Protein AF-A0A6G4LNZ1-F1 (afdb_monomer_lite)

InterPro domains:
  IPR040816 STY4199-like HEPN domain [PF18729] (1-51)

Sequence (51 aa):
MMISSSHHTREQFEHCLAAIRQASVEILLLLNVHVSEGKDPRWLLEQLDSA

Structure (mmCIF, N/CA/C/O backbone):
data_AF-A0A6G4LNZ1-F1
#
_entry.id   AF-A0A6G4LNZ1-F1
#
loop_
_atom_site.group_PDB
_atom_site.id
_atom_site.type_symbol
_atom_site.label_atom_id
_atom_site.label_alt_id
_atom_site.label_comp_id
_atom_site.label_asym_id
_atom_site.label_entity_id
_atom_site.label_seq_id
_atom_site.pdbx_PDB_ins_code
_atom_site.Cartn_x
_atom_site.Cartn_y
_atom_site.Cartn_z
_atom_site.occupancy
_atom_site.B_iso_or_equiv
_atom_site.auth_seq_id
_atom_site.auth_comp_id
_atom_site.auth_asym_id
_atom_site.auth_atom_id
_atom_site.pdbx_PDB_model_num
ATOM 1 N N . MET A 1 1 ? 23.003 6.417 -25.409 1.00 47.50 1 MET A N 1
ATOM 2 C CA . MET A 1 1 ? 21.668 6.974 -25.089 1.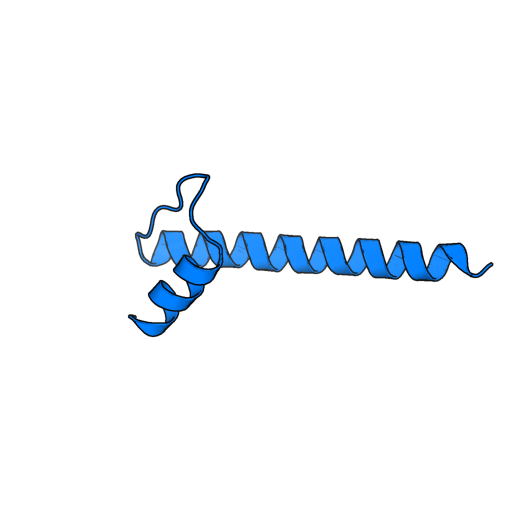00 47.50 1 MET A CA 1
ATOM 3 C C . MET A 1 1 ? 20.757 6.009 -24.300 1.00 47.50 1 MET A C 1
ATOM 5 O O . MET A 1 1 ? 19.592 6.321 -24.127 1.00 47.50 1 MET A O 1
ATOM 9 N N . MET A 1 2 ? 21.247 4.869 -23.772 1.00 52.56 2 MET A N 1
ATOM 10 C CA . MET A 1 2 ? 20.396 3.875 -23.075 1.00 52.56 2 MET A CA 1
ATOM 11 C C . MET A 1 2 ? 20.183 4.133 -21.571 1.00 52.56 2 MET A C 1
ATOM 13 O O . MET A 1 2 ? 19.182 3.688 -21.020 1.00 52.56 2 MET A O 1
ATOM 17 N N . ILE A 1 3 ? 21.070 4.889 -20.915 1.00 56.22 3 ILE A N 1
ATOM 18 C CA . ILE A 1 3 ? 21.011 5.142 -19.460 1.00 56.22 3 ILE A CA 1
ATOM 19 C C . ILE A 1 3 ? 19.781 5.985 -19.072 1.00 56.22 3 ILE A C 1
ATOM 21 O O . ILE A 1 3 ? 19.216 5.811 -17.998 1.00 56.22 3 ILE A O 1
ATOM 25 N N . SER A 1 4 ? 19.312 6.859 -19.966 1.00 60.66 4 SER A N 1
ATOM 26 C CA . SER A 1 4 ? 18.158 7.728 -19.703 1.00 60.66 4 SER A CA 1
ATOM 27 C C . SER A 1 4 ? 16.844 6.954 -19.567 1.00 60.66 4 SER A C 1
ATOM 29 O O . SER A 1 4 ? 15.983 7.354 -18.792 1.00 60.66 4 SER A O 1
ATOM 31 N N . SER A 1 5 ? 16.699 5.832 -20.281 1.00 62.47 5 SER A N 1
ATOM 32 C CA . SER A 1 5 ? 15.475 5.019 -20.235 1.00 62.47 5 SER A CA 1
ATOM 33 C C . SER A 1 5 ? 15.325 4.267 -18.911 1.00 62.47 5 SER A C 1
ATOM 35 O O . SER A 1 5 ? 14.265 4.318 -18.297 1.00 62.47 5 SER A O 1
ATOM 37 N N . SER A 1 6 ? 16.401 3.649 -18.412 1.00 75.69 6 SER A N 1
ATOM 38 C CA . SER A 1 6 ? 16.386 2.932 -17.134 1.00 75.69 6 SER A CA 1
ATOM 39 C C . SER A 1 6 ? 16.243 3.874 -15.939 1.00 75.69 6 SER A C 1
ATOM 41 O O . SER A 1 6 ? 15.567 3.525 -14.972 1.00 75.69 6 SER A O 1
ATOM 43 N N . HIS A 1 7 ? 16.824 5.077 -16.010 1.00 79.62 7 HIS A N 1
ATOM 44 C CA . HIS A 1 7 ? 16.639 6.100 -14.980 1.00 79.62 7 HIS A CA 1
ATOM 45 C C . HIS A 1 7 ? 15.180 6.562 -14.909 1.00 79.62 7 HIS A C 1
ATO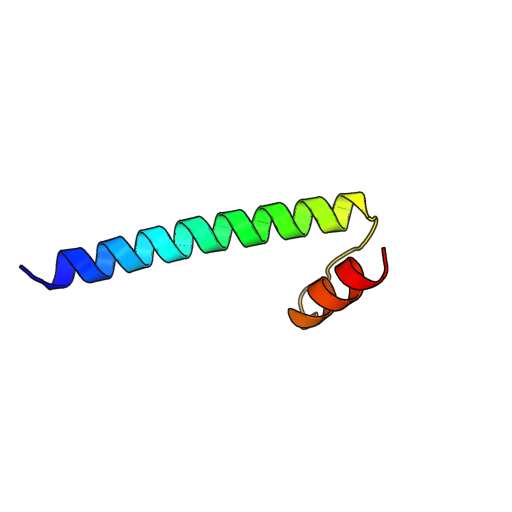M 47 O O . HIS A 1 7 ? 14.600 6.599 -13.828 1.00 79.62 7 HIS A O 1
ATOM 53 N N . HIS A 1 8 ? 14.566 6.816 -16.067 1.00 86.12 8 HIS A N 1
ATOM 54 C CA . HIS A 1 8 ? 13.166 7.214 -16.152 1.00 86.12 8 HIS A CA 1
ATOM 55 C C . HIS A 1 8 ? 12.212 6.124 -15.642 1.00 86.12 8 HIS A C 1
ATOM 57 O O . HIS A 1 8 ? 11.322 6.410 -14.847 1.00 86.12 8 HIS A O 1
ATOM 63 N N . THR A 1 9 ? 12.428 4.859 -16.022 1.00 90.38 9 THR A N 1
ATOM 64 C CA . THR A 1 9 ? 11.642 3.737 -15.483 1.00 90.38 9 THR A CA 1
ATOM 65 C C . THR A 1 9 ? 11.795 3.621 -13.968 1.00 90.38 9 THR A C 1
ATOM 67 O O . THR A 1 9 ? 10.812 3.356 -13.278 1.00 90.38 9 THR A O 1
ATOM 70 N N . ARG A 1 10 ? 12.999 3.848 -13.424 1.00 89.19 10 ARG A N 1
ATOM 71 C CA . ARG A 1 10 ? 13.219 3.809 -11.974 1.00 89.19 10 ARG A CA 1
ATOM 72 C C . ARG A 1 10 ? 12.497 4.944 -11.255 1.00 89.19 10 ARG A C 1
ATOM 74 O O . ARG A 1 10 ? 11.862 4.692 -10.242 1.00 89.19 10 ARG A O 1
ATOM 81 N N . GLU A 1 11 ? 12.541 6.160 -11.786 1.00 93.31 11 GLU A N 1
ATOM 82 C CA . GLU A 1 11 ? 11.794 7.296 -11.232 1.00 93.31 11 GLU A CA 1
ATOM 83 C C . GLU A 1 11 ? 10.282 7.051 -11.244 1.00 93.31 11 GLU A C 1
ATOM 85 O O . GLU A 1 11 ? 9.618 7.275 -10.233 1.00 93.31 11 GLU A O 1
ATOM 90 N N . GLN A 1 12 ? 9.738 6.539 -12.353 1.00 92.88 12 GLN A N 1
ATOM 91 C CA . GLN A 1 12 ? 8.322 6.176 -12.442 1.00 92.88 12 GLN A CA 1
ATOM 92 C C . GLN A 1 12 ? 7.953 5.082 -11.437 1.00 92.88 12 GLN A C 1
ATOM 94 O O . GLN A 1 12 ? 6.925 5.184 -10.771 1.00 92.88 12 GLN A O 1
ATOM 99 N N . PHE A 1 13 ? 8.803 4.063 -11.290 1.00 92.00 13 PHE A N 1
ATOM 100 C CA . PHE A 1 13 ? 8.601 3.001 -10.312 1.00 92.00 13 PHE A CA 1
ATOM 101 C C . PHE A 1 13 ? 8.563 3.544 -8.880 1.00 92.00 13 PHE A C 1
ATOM 103 O O . PHE A 1 13 ? 7.617 3.254 -8.153 1.00 92.00 13 PHE A O 1
ATOM 110 N N . GLU A 1 14 ? 9.541 4.362 -8.484 1.00 92.75 14 GLU A N 1
ATOM 111 C CA . GLU A 1 14 ? 9.580 4.961 -7.144 1.00 92.75 14 GLU A CA 1
ATOM 112 C C . GLU A 1 14 ? 8.382 5.887 -6.902 1.00 92.75 14 GLU A C 1
ATOM 114 O O . GLU A 1 14 ? 7.801 5.875 -5.818 1.00 92.75 14 GLU A O 1
ATOM 119 N N . HIS A 1 15 ? 7.957 6.645 -7.918 1.00 93.38 15 HIS A N 1
ATOM 120 C CA . HIS A 1 15 ? 6.770 7.492 -7.834 1.00 93.38 15 HIS A CA 1
ATOM 121 C C . HIS A 1 15 ? 5.496 6.669 -7.592 1.00 93.38 15 HIS A C 1
ATOM 123 O O . HIS A 1 15 ? 4.740 6.951 -6.660 1.00 93.38 15 HIS A O 1
ATOM 129 N N . CYS A 1 16 ? 5.277 5.615 -8.383 1.00 95.06 16 CYS A N 1
ATOM 130 C CA . CYS A 1 16 ? 4.143 4.712 -8.196 1.00 95.06 16 CYS A CA 1
ATOM 131 C C . CYS A 1 16 ? 4.208 3.994 -6.841 1.00 95.06 16 CYS A C 1
ATOM 133 O O . CYS A 1 16 ? 3.197 3.891 -6.149 1.00 95.06 16 CYS A O 1
ATOM 135 N N . LEU A 1 17 ? 5.392 3.537 -6.430 1.00 90.31 17 LEU A N 1
ATOM 136 C CA . LEU A 1 17 ? 5.593 2.868 -5.148 1.00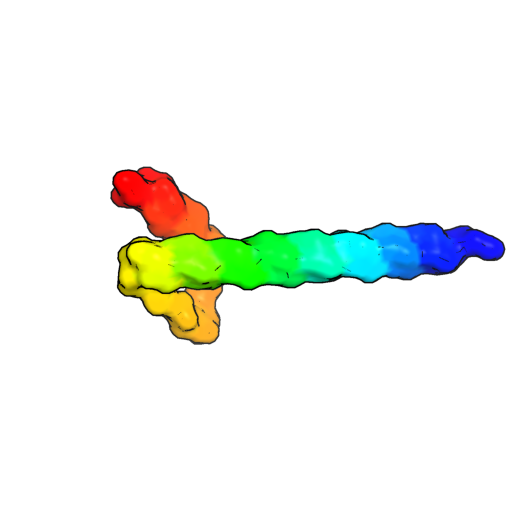 90.31 17 LEU A CA 1
ATOM 137 C C . LEU A 1 17 ? 5.295 3.802 -3.969 1.00 90.31 17 LEU A C 1
ATOM 139 O O . LEU A 1 17 ? 4.660 3.380 -3.004 1.00 90.31 17 LEU A O 1
ATOM 143 N N . ALA A 1 18 ? 5.708 5.068 -4.046 1.00 84.44 18 ALA A N 1
ATOM 144 C CA . ALA A 1 18 ? 5.400 6.075 -3.036 1.00 84.44 18 ALA A CA 1
ATOM 145 C C . ALA A 1 18 ? 3.890 6.334 -2.934 1.00 84.44 18 ALA A C 1
ATOM 147 O O . ALA A 1 18 ? 3.356 6.360 -1.825 1.00 84.44 18 ALA A O 1
ATOM 148 N N . ALA A 1 19 ? 3.192 6.444 -4.070 1.00 90.94 19 ALA A N 1
ATOM 149 C CA . ALA A 1 19 ? 1.737 6.598 -4.092 1.00 90.94 19 ALA A CA 1
ATOM 150 C C . ALA A 1 19 ? 1.023 5.400 -3.439 1.00 90.94 19 ALA A C 1
ATOM 152 O O . ALA A 1 19 ? 0.130 5.588 -2.614 1.00 90.94 19 ALA A O 1
ATOM 153 N N . ILE A 1 20 ? 1.461 4.171 -3.741 1.00 90.31 20 ILE A N 1
ATOM 154 C CA . ILE A 1 20 ? 0.916 2.947 -3.132 1.00 90.31 20 ILE A CA 1
ATOM 155 C C . ILE A 1 20 ? 1.158 2.934 -1.618 1.00 90.31 20 ILE A C 1
ATOM 157 O O . ILE A 1 20 ? 0.241 2.632 -0.853 1.00 90.31 20 ILE A O 1
ATOM 161 N N . ARG A 1 21 ? 2.370 3.285 -1.164 1.00 85.56 21 ARG A N 1
ATOM 162 C CA . ARG A 1 21 ? 2.696 3.369 0.271 1.00 85.56 21 ARG A CA 1
ATOM 163 C C . ARG A 1 21 ? 1.804 4.377 0.990 1.00 85.56 21 ARG A C 1
ATOM 165 O O . ARG A 1 21 ? 1.262 4.046 2.039 1.00 85.56 21 ARG A O 1
ATOM 172 N N . GLN A 1 22 ? 1.618 5.562 0.413 1.00 85.25 22 GLN A N 1
ATOM 173 C CA . GLN A 1 22 ? 0.783 6.608 1.000 1.00 85.25 22 GLN A CA 1
ATOM 174 C C . GLN A 1 22 ? -0.683 6.169 1.109 1.00 85.25 22 GLN A C 1
ATOM 176 O O . GLN A 1 22 ? -1.259 6.225 2.193 1.00 85.25 22 GLN A O 1
ATOM 181 N N . ALA A 1 23 ? -1.256 5.639 0.023 1.00 88.38 23 ALA A N 1
ATOM 182 C CA . ALA A 1 23 ? -2.626 5.127 0.029 1.00 88.38 23 ALA A CA 1
ATOM 183 C C . ALA A 1 23 ? -2.817 3.998 1.056 1.00 88.38 23 ALA A C 1
ATOM 185 O O . ALA A 1 23 ? -3.832 3.941 1.746 1.00 88.38 23 ALA A O 1
ATOM 186 N N . SER A 1 24 ? -1.817 3.125 1.206 1.00 84.06 24 SER A N 1
ATOM 187 C CA . SER A 1 24 ? -1.853 2.037 2.189 1.00 84.06 24 SER A CA 1
ATOM 188 C C . SER A 1 24 ? -1.904 2.561 3.628 1.00 84.06 24 SER A C 1
ATOM 190 O O . SER A 1 24 ? -2.665 2.042 4.441 1.00 84.06 24 SER A O 1
ATOM 192 N N . VAL A 1 25 ? -1.132 3.605 3.950 1.00 83.31 25 VAL A N 1
ATOM 193 C CA . VAL A 1 25 ? -1.167 4.251 5.274 1.00 83.31 25 VAL A CA 1
ATOM 194 C C . VAL A 1 25 ? -2.537 4.871 5.542 1.00 83.31 25 VAL A C 1
ATOM 196 O O . VAL A 1 25 ? -3.081 4.691 6.628 1.00 83.31 25 VAL A O 1
ATOM 199 N N . GLU A 1 26 ? -3.117 5.559 4.560 1.00 85.75 26 GLU A N 1
ATOM 200 C CA . GLU A 1 26 ? -4.442 6.175 4.694 1.00 85.75 26 GLU A CA 1
ATOM 201 C C . GLU A 1 26 ? -5.543 5.135 4.932 1.00 85.75 26 GLU A C 1
ATOM 203 O O . GLU A 1 26 ? -6.361 5.307 5.835 1.00 85.75 26 GLU A O 1
ATOM 208 N N . ILE A 1 27 ? -5.527 4.021 4.194 1.00 85.38 27 ILE A N 1
ATOM 209 C CA . ILE A 1 27 ? -6.459 2.903 4.406 1.00 85.38 27 ILE A CA 1
ATOM 210 C C . ILE A 1 27 ? -6.315 2.342 5.824 1.00 85.38 27 ILE A C 1
ATOM 212 O O . ILE A 1 27 ? -7.312 2.151 6.517 1.00 85.38 27 ILE A O 1
ATOM 216 N N . LEU A 1 28 ? -5.086 2.111 6.289 1.00 80.88 28 LEU A N 1
ATOM 217 C CA . LEU A 1 28 ? -4.856 1.601 7.640 1.00 80.88 28 LEU A CA 1
ATOM 218 C C . LEU A 1 28 ? -5.348 2.571 8.719 1.00 80.88 28 LEU A C 1
ATOM 220 O O . LEU A 1 28 ? -5.972 2.137 9.685 1.00 80.88 28 LEU A O 1
ATOM 224 N N . LEU A 1 29 ? -5.140 3.876 8.537 1.00 81.88 29 LEU A N 1
ATOM 225 C CA . LEU A 1 29 ? -5.683 4.892 9.439 1.00 81.88 29 LEU A CA 1
ATOM 226 C C . LEU A 1 29 ? -7.216 4.846 9.487 1.00 81.88 29 LEU A C 1
ATOM 228 O O . LEU A 1 29 ? -7.782 4.907 10.578 1.00 81.88 29 LEU A O 1
ATOM 232 N N . LEU A 1 30 ? -7.889 4.678 8.342 1.00 85.00 30 LEU A N 1
ATOM 233 C CA . LEU A 1 30 ? -9.348 4.512 8.286 1.00 85.00 30 LEU A CA 1
ATOM 234 C C . LEU A 1 30 ? -9.825 3.253 9.023 1.00 85.00 30 LEU A C 1
ATOM 236 O O . LEU A 1 30 ? -10.883 3.273 9.647 1.00 85.00 30 LEU A O 1
ATOM 240 N N . LEU A 1 31 ? -9.027 2.183 9.010 1.00 83.81 31 LEU A N 1
ATOM 241 C CA . LEU A 1 31 ? -9.280 0.956 9.773 1.00 83.81 31 LEU A CA 1
ATOM 242 C C . LEU A 1 31 ? -8.895 1.077 11.263 1.00 83.81 31 LEU A C 1
ATOM 244 O O . LEU A 1 31 ? -8.963 0.097 12.002 1.00 83.81 31 LEU A O 1
ATOM 248 N N . ASN A 1 32 ? -8.499 2.270 11.726 1.00 80.44 32 ASN A N 1
ATOM 249 C CA . ASN A 1 32 ? -7.997 2.553 13.076 1.00 80.44 32 ASN A CA 1
ATOM 250 C C . ASN A 1 32 ? -6.705 1.785 13.434 1.00 80.44 32 ASN A C 1
ATOM 252 O O . ASN A 1 32 ? -6.349 1.588 14.601 1.00 80.44 32 ASN A O 1
ATOM 256 N N . VAL A 1 33 ? -5.971 1.357 12.409 1.00 78.25 33 VAL A N 1
ATOM 257 C CA . VAL A 1 33 ? -4.755 0.563 12.501 1.00 78.25 33 VAL A CA 1
ATOM 258 C C . VAL A 1 33 ? -3.537 1.491 12.452 1.00 78.25 33 VAL A C 1
ATOM 260 O O . VAL A 1 33 ? -3.197 2.065 11.422 1.00 78.25 33 VAL A O 1
ATOM 263 N N . HIS A 1 34 ? -2.840 1.625 13.582 1.00 72.31 34 HIS A N 1
ATOM 264 C CA . HIS A 1 34 ? -1.663 2.488 13.692 1.00 72.31 34 HIS A CA 1
ATOM 265 C C . HIS A 1 34 ? -0.392 1.706 13.318 1.00 72.31 34 HIS A C 1
ATOM 267 O O . HIS A 1 34 ? -0.003 0.731 13.983 1.00 72.31 34 HIS A O 1
ATOM 273 N N . VAL A 1 35 ? 0.257 2.116 12.229 1.00 65.69 35 VAL A N 1
ATOM 274 C CA . VAL A 1 35 ? 1.560 1.577 11.819 1.00 65.69 35 VAL A CA 1
ATOM 275 C C . VAL A 1 35 ? 2.639 2.304 12.610 1.00 65.69 35 VAL A C 1
ATOM 277 O O . VAL A 1 35 ? 2.908 3.472 12.354 1.00 65.69 35 VAL A O 1
ATOM 280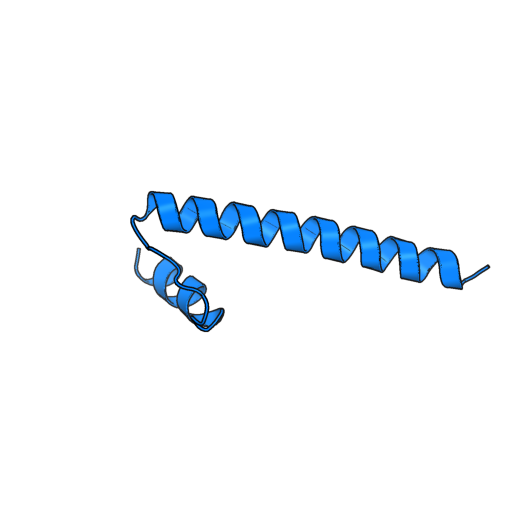 N N . SER A 1 36 ? 3.245 1.640 13.594 1.00 64.44 36 SER A N 1
ATOM 281 C CA . SER A 1 36 ? 4.512 2.121 14.147 1.00 64.44 36 SER A CA 1
ATOM 282 C C . SER A 1 36 ? 5.637 1.762 13.180 1.00 64.44 36 SER A C 1
ATOM 284 O O . SER A 1 36 ? 5.585 0.705 12.539 1.00 64.44 36 SER A O 1
ATOM 286 N N . GLU A 1 37 ? 6.670 2.601 13.096 1.00 56.41 37 GLU A N 1
ATOM 287 C CA . GLU A 1 37 ? 7.892 2.248 12.372 1.00 56.41 37 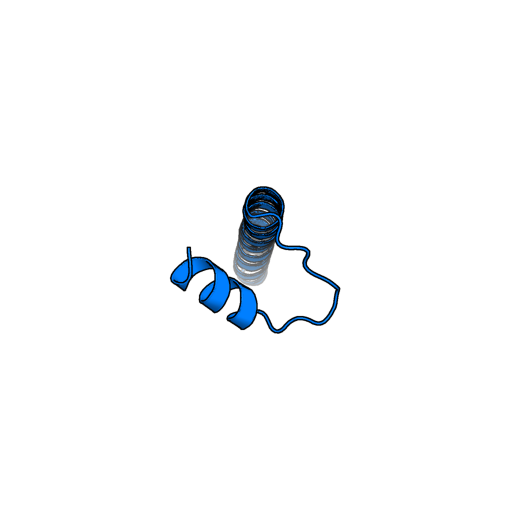GLU A CA 1
ATOM 288 C C . GLU A 1 37 ? 8.419 0.894 12.880 1.00 56.41 37 GLU A C 1
ATOM 290 O O . GLU A 1 37 ? 8.545 0.679 14.086 1.00 56.41 37 GLU A O 1
ATOM 295 N N . GLY A 1 38 ? 8.653 -0.046 11.960 1.00 61.31 38 GLY A N 1
ATOM 296 C CA . GLY A 1 38 ? 9.190 -1.376 12.271 1.00 61.31 38 GLY A CA 1
ATOM 297 C C . GLY A 1 38 ? 8.231 -2.563 12.123 1.00 61.31 38 GLY A C 1
ATOM 298 O O . GLY A 1 38 ? 8.654 -3.690 12.369 1.00 61.31 38 GLY A O 1
ATOM 299 N N . LYS A 1 39 ? 6.972 -2.372 11.704 1.00 62.72 39 LYS A N 1
ATOM 300 C CA . LYS A 1 39 ? 6.104 -3.509 11.341 1.00 62.72 39 LYS A CA 1
ATOM 301 C C . LYS A 1 39 ? 6.491 -4.082 9.973 1.00 62.72 39 LYS A C 1
ATOM 303 O O . LYS A 1 39 ? 6.715 -3.332 9.024 1.00 62.72 39 LYS A O 1
ATOM 308 N N . ASP A 1 40 ? 6.575 -5.410 9.888 1.00 70.00 40 ASP A N 1
ATOM 309 C CA . ASP A 1 40 ? 6.846 -6.133 8.640 1.00 70.00 40 ASP A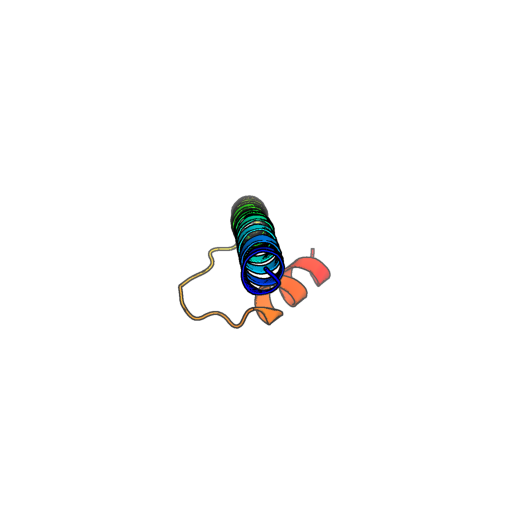 CA 1
ATOM 310 C C . ASP A 1 40 ? 5.780 -5.772 7.585 1.00 70.00 40 ASP A C 1
ATOM 312 O O . ASP A 1 40 ? 4.595 -5.725 7.920 1.00 70.00 40 ASP A O 1
ATOM 316 N N . PRO A 1 41 ? 6.147 -5.518 6.315 1.00 61.88 41 PRO A N 1
ATOM 317 C CA . PRO A 1 41 ? 5.182 -5.176 5.269 1.00 61.88 41 PRO A CA 1
ATOM 318 C C . PRO A 1 41 ? 4.085 -6.237 5.059 1.00 61.88 41 PRO A C 1
ATOM 320 O O . PRO A 1 41 ? 3.005 -5.894 4.583 1.00 61.88 41 PRO A O 1
ATOM 323 N N . ARG A 1 42 ? 4.308 -7.503 5.447 1.00 71.06 42 ARG A N 1
ATOM 324 C CA . ARG A 1 42 ? 3.284 -8.563 5.420 1.00 71.06 42 ARG A CA 1
ATOM 325 C C . ARG A 1 42 ? 2.153 -8.338 6.412 1.00 71.06 42 ARG A C 1
ATOM 327 O O . ARG A 1 42 ? 1.041 -8.776 6.153 1.00 71.06 42 ARG A O 1
ATOM 334 N N . TRP A 1 43 ? 2.404 -7.615 7.498 1.00 74.88 43 TRP A N 1
ATOM 335 C CA . TRP A 1 43 ? 1.380 -7.326 8.497 1.00 74.88 43 TRP A CA 1
ATOM 336 C C . TRP A 1 43 ? 0.215 -6.507 7.915 1.00 74.88 43 TRP A C 1
ATOM 338 O O . TRP A 1 43 ? -0.927 -6.686 8.322 1.00 74.88 43 TRP A O 1
ATOM 348 N N . LEU A 1 44 ? 0.470 -5.643 6.923 1.00 71.94 44 LEU A N 1
ATOM 349 C CA . LEU A 1 44 ? -0.602 -4.951 6.194 1.00 71.94 44 LEU A CA 1
ATOM 350 C C . LEU A 1 44 ? -1.496 -5.952 5.451 1.00 71.94 44 LEU A C 1
ATOM 352 O O . LEU A 1 44 ? -2.713 -5.817 5.493 1.00 71.94 44 LEU A O 1
ATOM 356 N N . LEU A 1 45 ? -0.903 -6.949 4.788 1.00 74.44 45 LEU A N 1
ATOM 357 C CA . LEU A 1 45 ? -1.655 -7.964 4.047 1.00 74.44 45 LEU A CA 1
ATOM 358 C C . LEU A 1 45 ? -2.545 -8.783 4.990 1.00 74.44 45 LEU A C 1
ATOM 360 O O . LEU A 1 45 ? -3.720 -8.968 4.704 1.00 74.44 45 LEU A O 1
ATOM 364 N N . GLU A 1 46 ? -2.023 -9.173 6.154 1.00 76.56 46 GLU A N 1
ATOM 365 C CA . GLU A 1 46 ? -2.794 -9.891 7.180 1.00 76.56 46 GLU A CA 1
ATOM 366 C C . GLU A 1 46 ? -3.982 -9.068 7.709 1.00 76.56 46 GLU A C 1
ATOM 368 O O . GLU A 1 46 ? -5.064 -9.609 7.943 1.00 76.56 46 GLU A O 1
ATOM 373 N N . GLN A 1 47 ? -3.803 -7.752 7.870 1.00 68.00 47 GLN A N 1
ATOM 374 C CA . GLN A 1 47 ? -4.876 -6.851 8.301 1.00 68.00 47 GLN A CA 1
ATOM 375 C C . GLN A 1 47 ? -5.948 -6.664 7.223 1.00 68.00 47 GLN A C 1
ATOM 377 O O . GLN A 1 47 ? -7.118 -6.521 7.565 1.00 68.00 47 GLN A O 1
ATOM 382 N N . LEU A 1 48 ? -5.564 -6.668 5.943 1.00 70.19 48 LEU A N 1
ATOM 383 C CA . LEU A 1 48 ? -6.514 -6.600 4.830 1.00 70.19 48 LEU A CA 1
ATOM 384 C C . LEU A 1 48 ? -7.336 -7.888 4.695 1.00 70.19 48 LEU A C 1
ATOM 386 O O . LEU A 1 48 ? -8.519 -7.800 4.394 1.00 70.19 48 LEU A O 1
ATOM 390 N N . ASP A 1 49 ? -6.740 -9.055 4.952 1.00 74.62 49 ASP A N 1
ATOM 391 C CA . ASP A 1 49 ? -7.448 -10.345 4.917 1.00 74.62 49 ASP A CA 1
ATOM 392 C C . ASP A 1 49 ? -8.413 -10.544 6.101 1.00 74.62 49 ASP A C 1
ATOM 394 O O . ASP A 1 49 ? -9.331 -11.360 6.026 1.00 74.62 49 ASP A O 1
ATOM 398 N N . SER A 1 50 ? -8.194 -9.831 7.211 1.00 64.31 50 SER A N 1
ATOM 399 C CA . SER A 1 50 ? -8.970 -9.988 8.452 1.00 64.31 50 SER A CA 1
ATOM 400 C C . SER A 1 50 ? -10.177 -9.043 8.571 1.00 64.31 50 SER A C 1
ATOM 402 O O . SER A 1 50 ? -10.926 -9.158 9.544 1.00 64.31 50 SER A O 1
ATOM 404 N N . ALA A 1 51 ? -10.338 -8.098 7.638 1.00 56.44 51 ALA A N 1
ATOM 405 C CA . ALA A 1 51 ? -11.433 -7.121 7.591 1.00 56.44 51 ALA A CA 1
ATOM 406 C C . ALA A 1 51 ? -12.623 -7.633 6.764 1.00 56.44 51 ALA A C 1
ATOM 408 O O . ALA A 1 51 ? -13.774 -7.374 7.189 1.00 56.44 51 ALA A O 1
#

Radius of gyration: 15.14 Å; chains: 1; bounding box: 33×18×39 Å

Foldseek 3Di:
DPVVVVVVVVVVVVVVVVVVVVVLCVVCVVVVHDDDPPDDPCVSVVVVVVD

Secondary structure (DSSP, 8-state):
--HHHHHHHHHHHHHHHHHHHHHHHHHHHHTT----TT--THHHHHHHHT-

Organism: NCBI:txid158836

pLDDT: mean 76.88, std 12.45, range [47.5, 95.06]